Protein AF-A0A954TLY8-F1 (afdb_monomer_lite)

Secondary structure (DSSP, 8-state):
--GGGGSHHHHHHHHHHHHHHHHHT--HHHHHHHHHHHHHHHHHHHHHH-HHHHHHHHHTT--SS-S-HHHHHHHSPPPPHHHHHHTGGGGS-SSPPS-----------

Radius of gyration: 19.15 Å; chains: 1; bounding box: 53×36×38 Å

Foldseek 3Di:
DPPQCPDPVCVVVVVVVVVVVVCVPDDPVRVFVVVQVVVLVVLLQCLVFFQVSVVVCVVQVNDSGDPGPVSCVVRPDDDDLVCCVVVVVRRDGPDDDDDDDDDDPSDDD

Sequence (109 aa):
MKIARYLPRFQQAYRSFTTLEDREGWTRERIADFQLQRLNEVWTHAIAHVPYYRDQRVELSLPPQFESLAEFSTTVPVLQKMELRTRSKEFLSEKPEPGKWYRTSGSTN

pLDDT: mean 87.65, std 12.91, range [40.66, 98.56]

Structure (mmCIF, N/CA/C/O backbone):
data_AF-A0A954TLY8-F1
#
_entry.id   AF-A0A954TLY8-F1
#
loop_
_atom_site.group_PDB
_atom_site.id
_atom_site.type_symbol
_atom_site.label_atom_id
_atom_site.label_alt_id
_atom_site.label_comp_id
_atom_site.label_asym_id
_atom_site.label_entity_id
_atom_site.label_seq_id
_atom_site.pdbx_PDB_ins_code
_atom_site.Cartn_x
_atom_site.Cartn_y
_atom_site.Cartn_z
_atom_site.occupancy
_atom_site.B_iso_or_equiv
_atom_site.auth_seq_id
_atom_site.auth_comp_id
_atom_site.auth_asym_id
_atom_site.auth_atom_id
_atom_site.pdbx_PDB_model_num
ATOM 1 N N . MET A 1 1 ? -37.627 -7.090 15.294 1.00 53.38 1 MET A N 1
ATOM 2 C CA . MET A 1 1 ? -37.515 -7.549 13.889 1.00 53.38 1 MET A CA 1
ATOM 3 C C . MET A 1 1 ? -36.299 -8.468 13.699 1.00 53.38 1 MET A C 1
ATOM 5 O O . MET A 1 1 ? -35.246 -7.990 13.311 1.00 53.38 1 MET A O 1
ATOM 9 N N . LYS A 1 2 ? -36.394 -9.775 13.996 1.00 60.09 2 LYS A N 1
ATOM 10 C CA . LYS A 1 2 ? -35.253 -10.720 13.860 1.00 60.09 2 LYS A CA 1
ATOM 11 C C . LYS A 1 2 ? -35.312 -11.616 12.612 1.00 60.09 2 LYS A C 1
ATOM 13 O O . LYS A 1 2 ? -34.294 -12.152 12.198 1.00 60.09 2 LYS A O 1
ATOM 18 N N . ILE A 1 3 ? -36.484 -11.747 11.988 1.00 61.94 3 ILE A N 1
ATOM 19 C CA . ILE A 1 3 ? -36.732 -12.700 10.890 1.00 61.94 3 ILE A CA 1
ATOM 20 C C . ILE A 1 3 ? -36.122 -12.216 9.561 1.00 61.94 3 ILE A C 1
ATOM 22 O O . ILE A 1 3 ? -35.617 -13.021 8.783 1.00 61.94 3 ILE A O 1
ATOM 26 N N . ALA A 1 4 ? -36.068 -10.897 9.337 1.00 61.72 4 ALA A N 1
ATOM 27 C CA . ALA A 1 4 ? -35.519 -10.303 8.113 1.00 61.72 4 ALA A CA 1
ATOM 28 C C . ALA A 1 4 ? -34.023 -10.609 7.887 1.00 61.72 4 ALA A C 1
ATOM 30 O O . ALA A 1 4 ? -33.589 -10.675 6.741 1.00 61.72 4 ALA A O 1
ATOM 31 N N . ARG A 1 5 ? -33.254 -10.876 8.955 1.00 58.19 5 ARG A N 1
ATOM 32 C CA . ARG A 1 5 ? -31.827 -11.249 8.897 1.00 58.19 5 ARG A CA 1
ATOM 33 C C . ARG A 1 5 ? -31.573 -12.555 8.138 1.00 58.19 5 ARG A C 1
ATOM 35 O O . ARG A 1 5 ? -30.508 -12.716 7.549 1.00 58.19 5 ARG A O 1
ATOM 42 N N . TYR A 1 6 ? -32.522 -13.490 8.166 1.00 65.06 6 TYR A N 1
ATOM 43 C CA . TYR A 1 6 ? -32.357 -14.812 7.557 1.00 65.06 6 TYR A CA 1
ATOM 44 C C . TYR A 1 6 ? -32.807 -14.857 6.091 1.00 65.06 6 TYR A C 1
ATOM 46 O O . TYR A 1 6 ? -32.478 -15.811 5.389 1.00 65.06 6 TYR A O 1
ATOM 54 N N . LEU A 1 7 ? -33.501 -13.818 5.605 1.00 70.69 7 LEU A N 1
ATOM 55 C CA . LEU A 1 7 ? -33.942 -13.730 4.215 1.00 70.69 7 LEU A CA 1
ATOM 56 C C . LEU A 1 7 ? -32.737 -13.520 3.276 1.00 70.69 7 LEU A C 1
ATOM 58 O O . LEU A 1 7 ? -31.981 -12.565 3.480 1.00 70.69 7 LEU A O 1
ATOM 62 N N . PRO A 1 8 ? -32.574 -14.327 2.209 1.00 65.44 8 PRO A N 1
ATOM 63 C CA . PRO A 1 8 ? -31.402 -14.278 1.325 1.00 65.44 8 PRO A CA 1
ATOM 64 C C . PRO A 1 8 ? -31.105 -12.885 0.756 1.00 65.44 8 PRO A C 1
ATOM 66 O O . PRO A 1 8 ? -29.952 -12.466 0.708 1.00 65.44 8 PRO A O 1
ATOM 69 N N . ARG A 1 9 ? -32.153 -12.125 0.407 1.00 68.81 9 ARG A N 1
ATOM 70 C CA . ARG A 1 9 ? -32.042 -10.764 -0.146 1.00 68.81 9 ARG A CA 1
ATOM 71 C C . ARG A 1 9 ? -31.463 -9.744 0.841 1.00 68.81 9 ARG A C 1
ATOM 73 O O . ARG A 1 9 ? -30.891 -8.747 0.417 1.00 68.81 9 ARG A O 1
ATOM 80 N N . PHE A 1 10 ? -31.607 -9.982 2.143 1.00 69.62 10 PHE A N 1
ATOM 81 C CA . PHE A 1 10 ? -31.134 -9.076 3.189 1.00 69.62 10 PHE A CA 1
ATOM 82 C C . PHE A 1 10 ? -29.896 -9.606 3.918 1.00 69.62 10 PHE A C 1
ATOM 84 O O . PHE A 1 10 ? -29.243 -8.835 4.612 1.00 69.62 10 PHE A O 1
ATOM 91 N N . GLN A 1 11 ? -29.514 -10.874 3.728 1.00 69.31 11 GLN A N 1
ATOM 92 C CA . GLN A 1 11 ? -28.332 -11.450 4.378 1.00 69.31 11 GLN A CA 1
ATOM 93 C C . GLN A 1 11 ? -27.052 -10.661 4.092 1.00 69.31 11 GLN A C 1
ATOM 95 O O . GLN A 1 11 ? -26.279 -10.419 5.014 1.00 69.31 11 GLN A O 1
ATOM 100 N N . GLN A 1 12 ? -26.819 -10.248 2.843 1.00 72.38 12 GLN A N 1
ATOM 101 C CA . GLN A 1 12 ? -25.611 -9.496 2.496 1.00 72.38 12 GLN A CA 1
ATOM 102 C C . GLN A 1 12 ? -25.601 -8.109 3.148 1.00 72.38 12 GLN A C 1
ATOM 104 O O . GLN A 1 12 ? -24.594 -7.726 3.734 1.00 72.38 12 GLN A O 1
ATOM 109 N N . ALA A 1 13 ? -26.743 -7.414 3.138 1.00 74.88 13 ALA A N 1
ATOM 110 C CA . ALA A 1 13 ? -26.896 -6.134 3.821 1.00 74.88 13 ALA A CA 1
ATOM 111 C C . ALA A 1 13 ? -26.663 -6.275 5.333 1.00 74.88 13 ALA A C 1
ATOM 113 O O . ALA A 1 13 ? -25.872 -5.529 5.898 1.00 74.88 13 ALA A O 1
ATOM 114 N N . TYR A 1 14 ? -27.268 -7.273 5.983 1.00 74.94 14 TYR A N 1
ATOM 115 C CA . TYR A 1 14 ? -27.073 -7.515 7.415 1.00 74.94 14 TYR A CA 1
ATOM 116 C C . TYR A 1 14 ? -25.638 -7.919 7.764 1.00 74.94 14 TYR A C 1
ATOM 118 O O . TYR A 1 14 ? -25.153 -7.502 8.806 1.00 74.94 14 TYR A O 1
ATOM 126 N N . ARG A 1 15 ? -24.935 -8.674 6.907 1.00 74.62 15 ARG A N 1
ATOM 127 C CA . ARG A 1 15 ? -23.501 -8.959 7.097 1.00 74.62 15 ARG A CA 1
ATOM 128 C C . ARG A 1 15 ? -22.675 -7.674 7.064 1.00 74.62 15 ARG A C 1
ATOM 130 O O . ARG A 1 15 ? -21.849 -7.463 7.949 1.00 74.62 15 ARG A O 1
ATO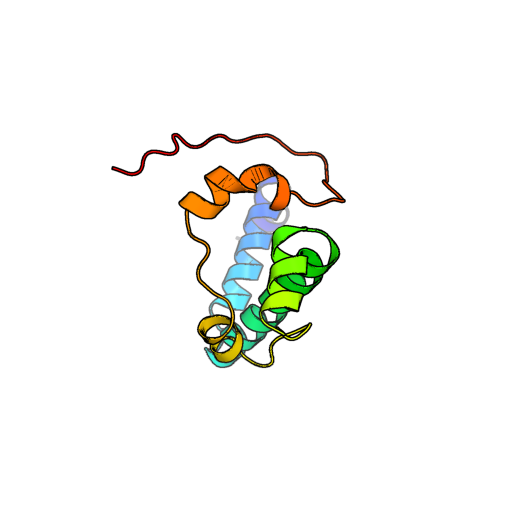M 137 N N . SER A 1 16 ? -22.934 -6.800 6.091 1.00 76.44 16 SER A N 1
ATOM 138 C CA . SER A 1 16 ? -22.294 -5.485 6.020 1.00 76.44 16 SER A CA 1
ATOM 139 C C . SER A 1 16 ? -22.605 -4.637 7.255 1.00 76.44 16 SER A C 1
ATOM 141 O O . SER A 1 16 ? -21.675 -4.089 7.831 1.00 76.44 16 SER A O 1
ATOM 143 N N . PHE A 1 17 ? -23.862 -4.599 7.713 1.00 79.31 17 PHE A N 1
ATOM 144 C CA . PHE A 1 17 ? -24.245 -3.887 8.937 1.00 79.31 17 PHE A CA 1
ATOM 145 C C . PHE A 1 17 ? -23.544 -4.435 10.176 1.00 79.31 17 PHE A C 1
ATOM 147 O O . PHE A 1 17 ? -22.982 -3.645 10.915 1.00 79.31 17 PHE A O 1
ATOM 154 N N . THR A 1 18 ? -23.472 -5.756 10.364 1.00 76.94 18 THR A N 1
ATOM 155 C CA . THR A 1 18 ? -22.750 -6.326 11.516 1.00 76.94 18 THR A CA 1
ATOM 156 C C . THR A 1 18 ? -21.269 -5.955 11.502 1.00 76.94 18 THR A C 1
ATOM 158 O O . THR A 1 18 ? -20.720 -5.576 12.523 1.00 76.94 18 THR A O 1
ATOM 161 N N . THR A 1 19 ? -20.624 -5.968 10.330 1.00 78.12 19 THR A N 1
ATOM 162 C CA . THR A 1 19 ? -19.222 -5.538 10.215 1.00 78.12 19 THR A CA 1
ATOM 163 C C . THR A 1 19 ? -19.045 -4.040 10.472 1.00 78.12 19 THR A C 1
ATOM 165 O O . THR A 1 19 ? -17.982 -3.633 10.929 1.00 78.12 19 THR A O 1
ATOM 168 N N . LEU A 1 20 ? -20.044 -3.215 10.144 1.00 77.25 20 LEU A N 1
ATOM 169 C CA . LEU A 1 20 ? -20.028 -1.780 10.424 1.00 77.25 20 LEU A CA 1
ATOM 170 C C . LEU A 1 20 ? -20.252 -1.509 11.914 1.00 77.25 20 LEU A C 1
ATOM 172 O O . LEU A 1 20 ? -19.428 -0.823 12.502 1.00 77.25 20 LEU A O 1
ATOM 176 N N . GLU A 1 21 ? -21.272 -2.113 12.530 1.00 79.00 21 GLU A N 1
ATOM 177 C CA . GLU A 1 21 ? -21.540 -2.031 13.975 1.00 79.00 21 GLU A CA 1
ATOM 178 C C . GLU A 1 21 ? -20.311 -2.463 14.790 1.00 79.00 21 GLU A C 1
ATOM 180 O O . GLU A 1 21 ? -19.892 -1.758 15.706 1.00 79.00 21 GLU A O 1
ATOM 185 N N . ASP A 1 22 ? -19.659 -3.563 14.398 1.00 79.94 22 ASP A N 1
ATOM 186 C CA . ASP A 1 22 ? -18.437 -4.047 15.053 1.00 79.94 22 ASP A CA 1
ATOM 187 C C . ASP A 1 22 ? -17.262 -3.058 14.933 1.00 79.94 22 ASP A C 1
ATOM 189 O O . ASP A 1 22 ? -16.345 -3.084 15.757 1.00 79.94 22 ASP A O 1
ATOM 193 N N . ARG A 1 23 ? -17.255 -2.206 13.899 1.00 83.25 23 ARG A N 1
ATOM 194 C CA . ARG A 1 23 ? -16.195 -1.222 13.616 1.00 83.25 23 ARG A CA 1
ATOM 195 C C . ARG A 1 23 ? -16.487 0.170 14.161 1.00 83.25 23 ARG A C 1
ATOM 197 O O . ARG A 1 23 ? -15.540 0.907 14.415 1.00 83.25 23 ARG A O 1
ATOM 204 N N . GLU A 1 24 ? -17.752 0.530 14.361 1.00 82.94 24 GLU A N 1
ATOM 205 C CA . GLU A 1 24 ? -18.156 1.832 14.911 1.00 82.94 24 GLU A CA 1
ATOM 206 C C . GLU A 1 24 ? -17.602 2.067 16.323 1.00 82.94 24 GLU A C 1
ATOM 208 O O . GLU A 1 24 ? -17.340 3.206 16.699 1.00 82.94 24 GLU A O 1
ATOM 213 N N . GLY A 1 25 ? -17.359 0.995 17.083 1.00 84.69 25 GLY A N 1
ATOM 214 C CA . GLY A 1 25 ? -16.753 1.057 18.416 1.00 84.69 25 GLY A CA 1
ATOM 215 C C . GLY A 1 25 ? -15.222 1.018 18.446 1.00 84.69 25 GLY A C 1
ATOM 216 O O . GLY A 1 25 ? -14.646 0.928 19.531 1.00 84.69 25 GLY A O 1
ATOM 217 N N . TRP A 1 26 ? -14.534 1.012 17.300 1.00 92.88 26 TRP A N 1
ATOM 218 C CA . TRP A 1 26 ? -13.075 0.896 17.298 1.00 92.88 26 TRP A CA 1
ATOM 219 C C . TRP A 1 26 ? -12.406 2.161 17.823 1.00 92.88 26 TRP A 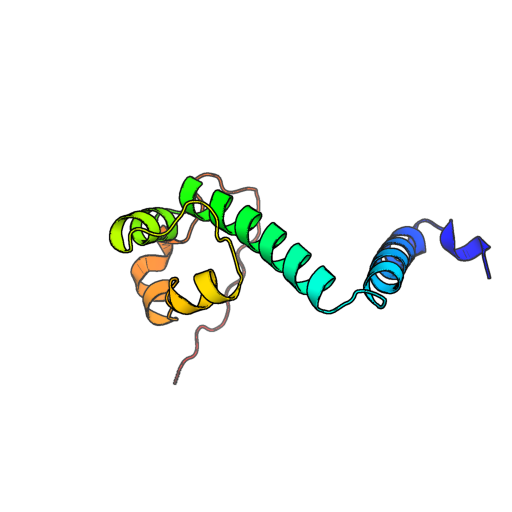C 1
ATOM 221 O O . TRP A 1 26 ? -12.722 3.279 17.417 1.00 92.88 26 TRP A O 1
ATOM 231 N N . THR A 1 27 ? -11.412 1.968 18.689 1.00 94.38 27 THR A N 1
ATOM 232 C CA . THR A 1 27 ? -10.526 3.060 19.084 1.00 94.38 27 THR A CA 1
ATOM 233 C C . THR A 1 27 ? -9.657 3.485 17.903 1.00 94.38 27 THR A C 1
ATOM 235 O O . THR A 1 27 ? -9.483 2.752 16.921 1.00 94.38 27 THR A O 1
ATOM 238 N N . ARG A 1 28 ? -9.071 4.677 18.001 1.00 92.56 28 ARG A N 1
ATOM 239 C CA . ARG A 1 28 ? -8.186 5.211 16.963 1.00 92.56 28 ARG A CA 1
ATOM 240 C C . ARG A 1 28 ? -6.980 4.305 16.721 1.00 92.56 28 ARG A C 1
ATOM 242 O O . ARG A 1 28 ? -6.582 4.116 15.577 1.00 92.56 28 ARG A O 1
ATOM 249 N N . GLU A 1 29 ? -6.448 3.722 17.787 1.00 94.44 29 GLU A N 1
ATOM 250 C CA . GLU A 1 29 ? -5.324 2.784 17.768 1.00 94.44 29 GLU A CA 1
ATOM 251 C C . GLU A 1 29 ? -5.724 1.517 17.013 1.00 94.44 29 GLU A C 1
ATOM 253 O O . GLU A 1 29 ? -5.034 1.104 16.086 1.00 94.44 29 GLU A O 1
ATOM 258 N N . ARG A 1 30 ? -6.912 0.969 17.305 1.00 94.94 30 ARG A N 1
ATOM 259 C CA . ARG A 1 30 ? -7.409 -0.222 16.611 1.00 94.94 30 ARG A CA 1
ATOM 260 C C . ARG A 1 30 ? -7.626 0.016 15.116 1.00 94.94 30 ARG A C 1
ATOM 262 O O . ARG A 1 30 ? -7.362 -0.876 14.308 1.00 94.94 30 ARG A O 1
ATOM 269 N N . ILE A 1 31 ? -8.102 1.205 14.745 1.00 94.81 31 ILE A N 1
ATOM 270 C CA . ILE A 1 31 ? -8.231 1.615 13.341 1.00 94.81 31 ILE A CA 1
ATOM 271 C C . ILE A 1 31 ? -6.849 1.697 12.684 1.00 94.81 31 ILE A C 1
ATOM 273 O O . ILE A 1 31 ? -6.681 1.169 11.584 1.00 94.81 31 ILE A O 1
ATOM 277 N N . ALA A 1 32 ? -5.872 2.321 13.346 1.00 95.81 32 ALA A N 1
ATOM 278 C CA . ALA A 1 32 ? -4.517 2.470 12.821 1.00 95.81 32 ALA A CA 1
ATOM 279 C C . ALA A 1 32 ? -3.829 1.112 12.610 1.00 95.81 32 ALA A C 1
ATOM 281 O O . ALA A 1 32 ? -3.270 0.884 11.538 1.00 95.81 32 ALA A O 1
ATOM 282 N N . ASP A 1 33 ? -3.950 0.185 13.564 1.00 96.88 33 ASP A N 1
ATOM 283 C CA . ASP A 1 33 ? -3.406 -1.175 13.452 1.00 96.88 33 ASP A CA 1
ATOM 284 C C . ASP A 1 33 ? -4.009 -1.923 12.260 1.00 96.88 33 ASP A C 1
ATOM 286 O O . ASP A 1 33 ? -3.302 -2.538 11.460 1.00 96.88 33 ASP A O 1
ATOM 290 N N . PHE A 1 34 ? -5.334 -1.841 12.104 1.00 96.19 34 PHE A N 1
ATOM 291 C CA . PHE A 1 34 ? -6.024 -2.469 10.983 1.00 96.19 34 PHE A CA 1
ATOM 292 C C . PHE A 1 34 ? -5.606 -1.858 9.641 1.00 96.19 34 PHE A C 1
ATOM 294 O O . PHE A 1 34 ? -5.394 -2.581 8.667 1.00 96.19 34 PHE A O 1
ATOM 301 N N . GLN A 1 35 ? -5.475 -0.532 9.573 1.00 97.44 35 GLN A N 1
ATOM 302 C CA . GLN A 1 35 ? -5.004 0.160 8.375 1.00 97.44 35 GLN A CA 1
ATOM 303 C C . GLN A 1 35 ? -3.568 -0.232 8.029 1.00 97.44 35 GLN A C 1
ATOM 305 O O . GLN A 1 35 ? -3.302 -0.512 6.863 1.00 97.44 35 GLN A O 1
ATOM 310 N N . LEU A 1 36 ? -2.670 -0.307 9.015 1.00 98.50 36 LEU A N 1
ATOM 311 C CA . LEU A 1 36 ? -1.284 -0.723 8.812 1.00 98.50 36 LEU A CA 1
ATOM 312 C C . LEU A 1 36 ? -1.201 -2.169 8.316 1.00 98.50 36 LEU A C 1
ATOM 314 O O . LEU A 1 36 ? -0.492 -2.449 7.351 1.00 98.50 36 LEU A O 1
ATOM 318 N N . GLN A 1 37 ? -1.980 -3.077 8.913 1.00 98.38 37 GLN A N 1
ATOM 319 C CA . GLN A 1 37 ? -2.065 -4.461 8.451 1.00 98.38 37 GLN A CA 1
ATOM 320 C C . GLN A 1 37 ? -2.500 -4.520 6.979 1.00 98.38 37 GLN A C 1
ATOM 322 O O . GLN A 1 37 ? -1.838 -5.153 6.156 1.00 98.38 37 GLN A O 1
ATOM 327 N N . ARG A 1 38 ? -3.594 -3.834 6.626 1.00 98.19 38 ARG A N 1
ATOM 328 C CA . ARG A 1 38 ? -4.106 -3.813 5.248 1.00 98.19 38 ARG A CA 1
ATOM 329 C C . ARG A 1 38 ? -3.141 -3.160 4.270 1.00 98.19 38 ARG A C 1
ATOM 331 O O . ARG A 1 38 ? -2.997 -3.643 3.150 1.00 98.19 38 ARG A O 1
ATOM 338 N N . LEU A 1 39 ? -2.477 -2.088 4.687 1.00 98.44 39 LEU A N 1
ATOM 339 C CA . LEU A 1 39 ? -1.439 -1.435 3.906 1.00 98.44 39 LEU A CA 1
ATOM 340 C C . LEU A 1 39 ? -0.313 -2.420 3.582 1.00 98.44 39 LEU A C 1
ATOM 342 O O . LEU A 1 39 ? 0.054 -2.547 2.418 1.00 98.44 39 LEU A O 1
ATOM 346 N N . ASN A 1 40 ? 0.187 -3.155 4.577 1.00 98.56 40 ASN A N 1
ATOM 347 C CA . ASN A 1 40 ? 1.266 -4.123 4.385 1.00 98.56 40 ASN A CA 1
ATOM 348 C C . ASN A 1 40 ? 0.853 -5.307 3.501 1.00 98.56 40 ASN A C 1
ATOM 350 O O . ASN A 1 40 ? 1.664 -5.767 2.697 1.00 98.56 40 ASN A O 1
ATOM 354 N N . GLU A 1 41 ? -0.400 -5.767 3.578 1.00 98.19 41 GLU A N 1
ATOM 355 C CA . GLU A 1 41 ? -0.943 -6.773 2.652 1.00 98.19 41 GLU A CA 1
ATOM 356 C C . GLU A 1 41 ? -0.900 -6.276 1.194 1.00 98.19 41 GLU A C 1
ATOM 358 O O . GLU A 1 41 ? -0.410 -6.979 0.306 1.00 98.19 41 GLU A O 1
ATOM 363 N N . VAL A 1 42 ? -1.363 -5.044 0.946 1.00 97.19 42 VAL A N 1
ATOM 364 C CA . VAL A 1 42 ? -1.360 -4.434 -0.395 1.00 97.19 42 VAL A CA 1
ATOM 365 C C . VAL A 1 42 ? 0.063 -4.168 -0.880 1.00 97.19 42 VAL A C 1
ATOM 367 O O . VAL A 1 42 ? 0.389 -4.508 -2.015 1.00 97.19 42 VAL A O 1
ATOM 370 N N . TRP A 1 43 ? 0.918 -3.596 -0.032 1.00 98.00 43 TRP A N 1
ATOM 371 C CA . TRP A 1 43 ? 2.306 -3.282 -0.361 1.00 98.00 43 TRP A CA 1
AT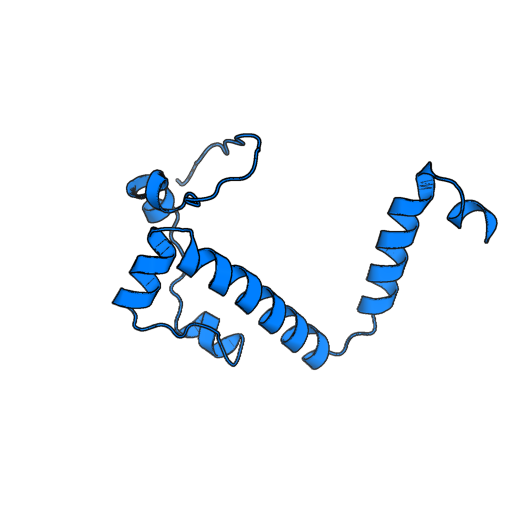OM 372 C C . TRP A 1 43 ? 3.095 -4.536 -0.726 1.00 98.00 43 TRP A C 1
ATOM 374 O O . TRP A 1 43 ? 3.718 -4.571 -1.784 1.00 98.00 43 TRP A O 1
ATOM 384 N N . THR A 1 44 ? 2.986 -5.595 0.084 1.00 97.94 44 THR A N 1
ATOM 385 C CA . THR A 1 44 ? 3.650 -6.883 -0.171 1.00 97.94 44 THR A CA 1
ATOM 386 C C . THR A 1 44 ? 3.237 -7.456 -1.527 1.00 97.94 44 THR A C 1
ATOM 388 O O . THR A 1 44 ? 4.080 -7.926 -2.290 1.00 97.94 44 THR A O 1
ATOM 391 N N . HIS A 1 45 ? 1.945 -7.388 -1.863 1.00 96.38 45 HIS A N 1
ATOM 392 C CA . HIS A 1 45 ? 1.459 -7.822 -3.171 1.00 96.38 45 HIS A CA 1
ATOM 393 C C . HIS A 1 45 ? 1.993 -6.935 -4.307 1.00 96.38 45 HIS A C 1
ATOM 395 O O . HIS A 1 45 ? 2.444 -7.446 -5.333 1.00 96.38 45 HIS A O 1
ATOM 401 N N . ALA A 1 46 ? 1.969 -5.613 -4.124 1.00 96.75 46 ALA A N 1
ATOM 402 C CA . ALA A 1 46 ? 2.408 -4.646 -5.122 1.00 96.75 46 ALA A CA 1
ATOM 403 C C . ALA A 1 46 ? 3.891 -4.823 -5.476 1.00 96.75 46 ALA A C 1
ATOM 405 O O . ALA A 1 46 ? 4.215 -4.968 -6.651 1.00 96.75 46 ALA A O 1
ATOM 406 N N . ILE A 1 47 ? 4.786 -4.909 -4.487 1.00 97.62 47 ILE A N 1
ATOM 407 C CA . ILE A 1 47 ? 6.227 -5.091 -4.740 1.00 97.62 47 ILE A CA 1
ATOM 408 C C . ILE A 1 47 ? 6.563 -6.462 -5.340 1.00 97.62 47 ILE A C 1
ATOM 410 O O . ILE A 1 47 ? 7.606 -6.622 -5.972 1.00 97.62 47 ILE A O 1
ATOM 414 N N . ALA A 1 48 ? 5.699 -7.461 -5.145 1.00 97.44 48 ALA A N 1
ATOM 415 C CA . ALA A 1 48 ? 5.891 -8.796 -5.697 1.00 97.44 48 ALA A CA 1
ATOM 416 C C . ALA A 1 48 ? 5.431 -8.906 -7.159 1.00 97.44 48 ALA A C 1
ATOM 418 O O . ALA A 1 48 ? 5.987 -9.712 -7.908 1.00 97.44 48 ALA A O 1
ATOM 419 N N . HIS A 1 49 ? 4.410 -8.144 -7.563 1.00 97.62 49 HIS A N 1
ATOM 420 C CA . HIS A 1 49 ? 3.695 -8.393 -8.820 1.00 97.62 49 HIS A CA 1
ATOM 421 C C . HIS A 1 49 ? 3.511 -7.176 -9.724 1.00 97.62 49 HIS A C 1
ATOM 423 O O . HIS A 1 49 ? 3.113 -7.357 -10.870 1.00 97.62 49 HIS A O 1
ATOM 429 N N . VAL A 1 50 ? 3.789 -5.959 -9.260 1.00 97.50 50 VAL A N 1
ATOM 430 C CA . VAL A 1 50 ? 3.642 -4.733 -10.055 1.00 97.50 50 VAL A CA 1
ATOM 431 C C . VAL A 1 50 ? 5.028 -4.133 -10.316 1.00 97.50 50 VAL A C 1
ATOM 433 O O . VAL A 1 50 ? 5.673 -3.693 -9.359 1.00 97.50 50 VAL A O 1
ATOM 436 N N . PRO A 1 51 ? 5.494 -4.082 -11.582 1.00 97.56 51 PRO A N 1
ATOM 437 C CA . PRO A 1 51 ? 6.836 -3.611 -11.928 1.00 97.56 51 PRO A CA 1
ATOM 438 C C . PRO A 1 51 ? 7.202 -2.259 -11.313 1.00 97.56 51 PRO A C 1
ATOM 440 O O . PRO A 1 51 ? 8.239 -2.152 -10.667 1.00 97.56 51 PRO A O 1
ATOM 443 N N . TYR A 1 52 ? 6.318 -1.260 -11.418 1.00 97.06 52 TYR A N 1
ATOM 444 C CA . TYR A 1 52 ? 6.584 0.087 -10.905 1.00 97.06 52 TYR A CA 1
ATOM 445 C C . TYR A 1 52 ? 6.911 0.092 -9.404 1.00 97.06 52 TYR A C 1
ATOM 447 O O . TYR A 1 52 ? 7.892 0.700 -8.985 1.00 97.06 52 TYR A O 1
ATOM 455 N N . TYR A 1 53 ? 6.119 -0.609 -8.584 1.00 97.12 53 TYR A N 1
ATOM 456 C CA . TYR A 1 53 ? 6.322 -0.628 -7.131 1.00 97.12 53 TYR A CA 1
ATOM 457 C C . TYR A 1 53 ? 7.515 -1.488 -6.715 1.00 97.12 53 TYR A C 1
ATOM 459 O O . TYR A 1 53 ? 8.172 -1.188 -5.719 1.00 97.12 53 TYR A O 1
ATOM 467 N N . ARG A 1 54 ? 7.829 -2.533 -7.487 1.00 97.50 54 ARG A N 1
ATOM 468 C CA . ARG A 1 54 ? 9.042 -3.329 -7.295 1.00 97.50 54 ARG A CA 1
ATOM 469 C C . ARG A 1 54 ? 10.297 -2.489 -7.527 1.00 97.50 54 ARG A C 1
ATOM 471 O O . ARG A 1 54 ? 11.183 -2.495 -6.674 1.00 97.50 54 ARG A O 1
ATOM 478 N N . ASP A 1 55 ? 10.338 -1.739 -8.625 1.00 96.75 55 ASP A N 1
ATOM 479 C CA . ASP A 1 55 ? 11.471 -0.876 -8.966 1.00 96.75 55 ASP A CA 1
ATOM 480 C C . ASP A 1 55 ? 11.596 0.280 -7.966 1.00 96.75 55 ASP A C 1
ATOM 482 O O . ASP A 1 55 ? 12.674 0.510 -7.425 1.00 96.75 55 ASP A O 1
ATOM 486 N N . GLN A 1 56 ? 10.476 0.924 -7.617 1.00 96.44 56 GLN A N 1
ATOM 487 C CA . GLN A 1 56 ? 10.433 1.995 -6.618 1.00 96.44 56 GLN A CA 1
ATOM 488 C C . GLN A 1 56 ? 10.943 1.539 -5.246 1.00 96.44 56 GLN A C 1
ATOM 490 O O . GLN A 1 56 ? 11.656 2.281 -4.572 1.00 96.44 56 GLN A O 1
ATOM 495 N N . ARG A 1 57 ? 10.620 0.308 -4.826 1.00 97.75 57 ARG A N 1
ATOM 496 C CA . ARG A 1 57 ? 11.148 -0.262 -3.580 1.00 97.75 57 ARG A CA 1
ATOM 497 C C . ARG A 1 57 ? 12.669 -0.377 -3.612 1.00 97.75 57 ARG A C 1
ATOM 499 O O . ARG A 1 57 ? 13.309 -0.070 -2.612 1.00 97.75 57 ARG A O 1
ATOM 506 N N . VAL A 1 58 ? 13.234 -0.843 -4.726 1.00 97.75 58 VAL A N 1
ATOM 507 C CA . VAL A 1 58 ? 14.687 -0.998 -4.884 1.00 97.75 58 VAL A CA 1
ATOM 508 C C . VAL A 1 58 ? 15.369 0.367 -4.934 1.00 97.75 58 VAL A C 1
ATOM 510 O O . VAL A 1 58 ? 16.321 0.594 -4.195 1.00 97.75 58 VAL A O 1
ATOM 513 N N . GLU A 1 59 ? 14.852 1.283 -5.752 1.00 97.25 59 GLU A N 1
ATOM 514 C CA . GLU A 1 59 ? 15.407 2.625 -5.956 1.00 97.25 59 GLU A CA 1
ATOM 515 C C . GLU A 1 59 ? 15.440 3.442 -4.659 1.00 97.25 59 GLU A C 1
ATOM 517 O O . GLU A 1 59 ? 16.445 4.076 -4.345 1.00 97.25 59 GLU A O 1
ATOM 522 N N . LEU A 1 60 ? 14.365 3.377 -3.870 1.00 96.94 60 LEU A N 1
ATOM 523 C CA . LEU A 1 60 ? 14.224 4.129 -2.622 1.00 96.94 60 LEU A CA 1
ATOM 524 C C . LEU A 1 60 ? 14.617 3.325 -1.374 1.00 96.94 60 LEU A C 1
ATOM 526 O O . LEU A 1 60 ? 14.471 3.820 -0.260 1.00 96.94 60 LEU A O 1
ATOM 530 N N . SER A 1 61 ? 15.106 2.089 -1.539 1.00 97.62 61 SER A N 1
ATOM 531 C CA . SER A 1 61 ? 15.443 1.175 -0.434 1.00 97.62 61 SER A CA 1
ATOM 532 C C . SER A 1 61 ? 14.307 1.002 0.592 1.00 97.62 61 SER A C 1
ATOM 534 O O . SER A 1 61 ? 14.545 0.931 1.797 1.00 97.62 61 SER A O 1
ATOM 536 N N . LEU A 1 62 ? 13.059 0.931 0.116 1.00 97.88 62 LEU A N 1
ATOM 537 C CA . LEU A 1 62 ? 11.872 0.813 0.970 1.00 97.88 62 LEU A CA 1
ATOM 538 C C . LEU A 1 62 ? 11.766 -0.586 1.601 1.00 97.88 62 LEU A C 1
ATOM 540 O O . LEU A 1 62 ? 12.115 -1.594 0.964 1.00 97.88 62 LEU A O 1
ATOM 544 N N . PRO A 1 63 ? 11.229 -0.691 2.829 1.00 97.69 63 PRO A N 1
ATOM 545 C CA . PRO A 1 63 ? 11.131 -1.967 3.517 1.00 97.69 63 PRO A CA 1
ATOM 546 C C . PRO A 1 63 ? 10.072 -2.879 2.864 1.00 97.69 63 PRO A C 1
ATOM 548 O O . PRO A 1 63 ? 9.208 -2.430 2.106 1.00 97.69 63 PRO A O 1
ATOM 551 N N . PRO A 1 64 ? 10.115 -4.202 3.110 1.00 97.50 64 PRO A N 1
ATOM 552 C CA . PRO A 1 64 ? 9.078 -5.127 2.639 1.00 97.50 64 PRO A CA 1
ATOM 553 C C . PRO A 1 64 ? 7.732 -4.927 3.348 1.00 97.50 64 PRO A C 1
ATOM 555 O O . PRO A 1 64 ? 6.706 -5.324 2.807 1.00 97.50 64 PRO A O 1
ATOM 558 N N . GLN A 1 65 ? 7.744 -4.340 4.545 1.00 98.25 65 GLN A N 1
ATOM 559 C CA . GLN A 1 65 ? 6.585 -3.993 5.365 1.00 98.25 65 GLN A CA 1
ATOM 560 C C . GLN A 1 65 ? 6.933 -2.747 6.182 1.00 98.25 65 GLN A C 1
ATOM 562 O O . GLN A 1 65 ? 8.095 -2.559 6.525 1.00 98.25 65 GLN A O 1
ATOM 567 N N . PHE A 1 66 ? 5.937 -1.931 6.500 1.00 98.44 66 PHE A N 1
ATOM 568 C CA . PHE A 1 66 ? 6.085 -0.733 7.319 1.00 98.44 66 PHE A CA 1
ATOM 569 C C . PHE A 1 66 ? 5.699 -1.023 8.769 1.00 98.44 66 PHE A C 1
ATOM 571 O O . PHE A 1 66 ? 4.758 -1.781 9.028 1.00 98.44 66 PHE A O 1
ATOM 578 N N . GLU A 1 67 ? 6.390 -0.383 9.705 1.00 97.94 67 GLU A N 1
ATOM 579 C CA . GLU A 1 67 ? 6.110 -0.453 11.142 1.00 97.94 67 GLU A CA 1
ATOM 580 C C . GLU A 1 67 ? 5.040 0.560 11.564 1.00 97.94 67 GLU A C 1
ATOM 582 O O . GLU A 1 67 ? 4.415 0.420 12.615 1.00 97.94 67 GLU A O 1
ATOM 587 N N . SER A 1 68 ? 4.795 1.586 10.743 1.00 97.94 68 SER A N 1
ATOM 588 C CA . SER A 1 68 ? 3.745 2.573 10.994 1.00 97.94 68 SER A CA 1
ATOM 589 C C . SER A 1 68 ? 3.201 3.210 9.716 1.00 97.94 68 SER A C 1
ATOM 591 O O . SER A 1 68 ? 3.871 3.288 8.686 1.00 97.94 68 SER A O 1
ATOM 593 N N . LEU A 1 69 ? 1.981 3.752 9.797 1.00 97.94 69 LEU A N 1
ATOM 594 C CA . LEU A 1 69 ? 1.408 4.560 8.713 1.00 97.94 69 LEU A CA 1
ATOM 595 C C . LEU A 1 69 ? 2.243 5.824 8.437 1.00 97.94 69 LEU A C 1
ATOM 597 O O . LEU A 1 69 ? 2.310 6.280 7.297 1.00 97.94 69 LEU A O 1
ATOM 601 N N . ALA A 1 70 ? 2.888 6.378 9.470 1.00 97.81 70 ALA A N 1
ATOM 602 C CA . ALA A 1 70 ? 3.733 7.562 9.354 1.00 97.81 70 ALA A CA 1
ATOM 603 C C . ALA A 1 70 ? 4.987 7.278 8.516 1.00 97.81 70 ALA A C 1
ATOM 605 O O . ALA A 1 70 ? 5.299 8.052 7.608 1.00 97.81 70 ALA A O 1
ATOM 606 N N . GLU A 1 71 ? 5.646 6.144 8.771 1.00 97.88 71 GLU A N 1
ATOM 607 C CA . GLU A 1 71 ? 6.787 5.669 7.986 1.00 97.88 71 GLU A CA 1
ATOM 608 C C . GLU A 1 71 ? 6.415 5.555 6.505 1.00 97.88 71 GLU A C 1
ATOM 610 O O . GLU A 1 71 ? 7.070 6.178 5.670 1.00 97.88 71 GLU A O 1
ATOM 615 N N . PHE A 1 72 ? 5.314 4.867 6.178 1.00 97.88 72 PHE A N 1
ATOM 616 C CA . PHE A 1 72 ? 4.823 4.770 4.800 1.00 97.88 72 PHE A CA 1
ATOM 617 C C . PHE A 1 72 ? 4.600 6.149 4.176 1.00 97.88 72 PHE A C 1
ATOM 619 O O . PHE A 1 72 ? 5.130 6.445 3.110 1.00 97.88 72 PHE A O 1
ATOM 626 N N . SER A 1 73 ? 3.850 7.016 4.861 1.00 96.38 73 SER A N 1
ATOM 627 C CA . SER A 1 73 ? 3.480 8.333 4.329 1.00 96.38 73 SER A CA 1
ATOM 628 C C . SER A 1 73 ? 4.667 9.274 4.101 1.00 96.38 73 SER A C 1
ATOM 630 O O . SER A 1 73 ? 4.576 10.174 3.271 1.00 96.38 73 SER A O 1
ATOM 632 N N . THR A 1 74 ? 5.768 9.075 4.829 1.00 97.19 74 THR A N 1
ATOM 633 C CA . THR A 1 74 ? 6.970 9.917 4.732 1.00 97.19 74 THR A CA 1
ATOM 634 C C . THR A 1 74 ? 7.974 9.365 3.722 1.00 97.19 74 THR A C 1
ATOM 636 O O . THR A 1 74 ? 8.715 10.131 3.112 1.00 97.19 74 THR A O 1
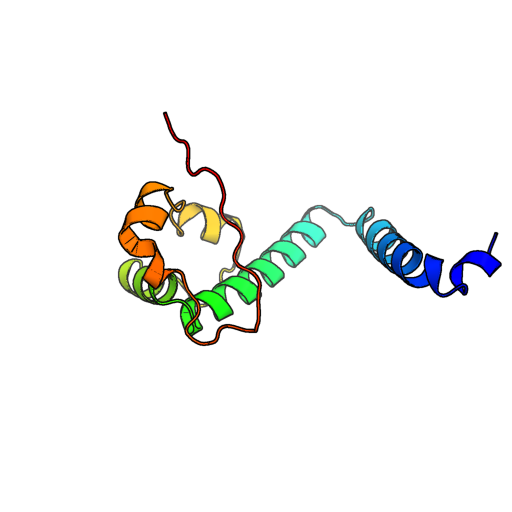ATOM 639 N N . THR A 1 75 ? 8.020 8.042 3.550 1.00 96.75 75 THR A N 1
ATOM 640 C CA . THR A 1 75 ? 9.033 7.367 2.723 1.00 96.75 75 THR A CA 1
ATOM 641 C C . THR A 1 75 ? 8.544 7.054 1.314 1.00 96.75 75 THR A C 1
ATOM 643 O O . THR A 1 75 ? 9.334 7.095 0.372 1.00 96.75 75 THR A O 1
ATOM 646 N N . VAL A 1 76 ? 7.251 6.767 1.139 1.00 96.06 76 VAL A N 1
ATOM 647 C CA . VAL A 1 76 ? 6.677 6.419 -0.163 1.00 96.06 76 VAL A CA 1
ATOM 648 C C . VAL A 1 76 ? 6.155 7.684 -0.846 1.00 96.06 76 VAL A C 1
ATOM 650 O O . VAL A 1 76 ? 5.265 8.350 -0.309 1.00 96.06 76 VAL A O 1
ATOM 653 N N . PRO A 1 77 ? 6.670 8.044 -2.035 1.00 94.44 77 PRO A N 1
ATOM 654 C CA . PRO A 1 77 ? 6.252 9.260 -2.711 1.00 94.44 77 PRO A CA 1
ATOM 655 C C . PRO A 1 77 ? 4.810 9.148 -3.214 1.00 94.44 77 PRO A C 1
ATOM 657 O O . PRO A 1 77 ? 4.326 8.085 -3.612 1.00 94.44 77 PRO A O 1
ATOM 660 N N . VAL A 1 78 ? 4.121 10.288 -3.240 1.00 94.56 78 VAL A N 1
ATOM 661 C CA . VAL A 1 78 ? 2.764 10.375 -3.782 1.00 94.56 78 VAL A CA 1
ATOM 662 C C . VAL A 1 78 ? 2.811 10.201 -5.297 1.00 94.56 78 VAL A C 1
ATOM 664 O O . VAL A 1 78 ? 3.379 11.037 -6.002 1.00 94.56 78 VAL A O 1
ATOM 667 N N . LEU A 1 79 ? 2.152 9.146 -5.781 1.00 93.44 79 LEU A N 1
ATOM 668 C CA . LEU A 1 79 ? 2.044 8.829 -7.201 1.00 93.44 79 LEU A CA 1
ATOM 669 C C . LEU A 1 79 ? 1.381 9.969 -7.980 1.00 93.44 79 LEU A C 1
ATOM 671 O O . LEU A 1 79 ? 0.210 10.297 -7.764 1.00 93.44 79 LEU A O 1
ATOM 675 N N . GLN A 1 80 ? 2.116 10.537 -8.932 1.00 92.06 80 GLN A N 1
ATOM 676 C CA . GLN A 1 80 ? 1.606 11.613 -9.766 1.00 92.06 80 GLN A CA 1
ATOM 677 C C . GLN A 1 80 ? 0.840 11.066 -10.968 1.00 92.06 80 GLN A C 1
ATOM 679 O O . GLN A 1 80 ? 1.208 10.079 -11.608 1.00 92.06 80 GLN A O 1
ATOM 684 N N . LYS A 1 81 ? -0.217 11.780 -11.363 1.00 88.00 81 LYS A N 1
ATOM 685 C CA . LYS A 1 81 ? -1.036 11.408 -12.525 1.00 88.00 81 LYS A CA 1
ATOM 686 C C . LYS A 1 81 ? -0.223 11.310 -13.821 1.00 88.00 81 LYS A C 1
ATOM 688 O O . LYS A 1 81 ? -0.529 10.489 -14.684 1.00 88.00 81 LYS A O 1
ATOM 693 N N . MET A 1 82 ? 0.796 12.154 -13.972 1.00 89.56 82 MET A N 1
ATOM 694 C CA . MET A 1 82 ? 1.674 12.125 -15.142 1.00 89.56 82 MET A CA 1
ATOM 695 C C . MET A 1 82 ? 2.478 10.826 -15.223 1.00 89.56 82 MET A C 1
ATOM 697 O O . MET A 1 82 ? 2.592 10.267 -16.310 1.00 89.56 82 MET A O 1
ATOM 701 N N . GLU A 1 83 ? 2.948 10.293 -14.094 1.00 91.19 83 GLU A N 1
ATOM 702 C CA . GLU A 1 83 ? 3.651 9.007 -14.060 1.00 91.19 83 GLU A CA 1
ATOM 703 C C . GLU A 1 83 ? 2.735 7.868 -14.507 1.00 91.19 83 GLU A C 1
ATOM 705 O O . GLU A 1 83 ? 3.114 7.083 -15.374 1.00 91.19 83 GLU A O 1
ATOM 710 N N . LEU A 1 84 ? 1.489 7.845 -14.016 1.00 89.56 84 LEU A N 1
ATOM 711 C CA . LEU A 1 84 ? 0.472 6.882 -14.450 1.00 89.56 84 LEU A CA 1
ATOM 712 C C . LEU A 1 84 ? 0.222 6.925 -15.963 1.00 89.56 84 LEU A C 1
ATOM 714 O O . LEU A 1 84 ? 0.005 5.884 -16.577 1.00 89.56 84 LEU A O 1
ATOM 718 N N . ARG A 1 85 ? 0.242 8.110 -16.587 1.00 87.56 85 ARG A N 1
ATOM 719 C CA . ARG A 1 85 ? 0.048 8.245 -18.042 1.00 87.56 85 ARG A CA 1
ATOM 720 C C . ARG A 1 85 ? 1.258 7.741 -18.822 1.00 87.56 85 ARG A C 1
ATOM 722 O O . ARG A 1 85 ? 1.087 6.980 -19.773 1.00 87.56 85 ARG A O 1
ATOM 729 N N . THR A 1 86 ? 2.456 8.157 -18.422 1.00 92.06 86 THR A N 1
ATOM 730 C CA . THR A 1 86 ? 3.700 7.868 -19.150 1.00 92.06 86 THR A CA 1
ATOM 731 C C . THR A 1 86 ? 4.137 6.414 -18.984 1.00 92.06 86 THR A C 1
ATOM 733 O O . THR A 1 86 ? 4.565 5.791 -19.951 1.00 92.06 86 THR A O 1
ATOM 736 N N . ARG A 1 87 ? 3.968 5.847 -17.785 1.00 92.06 87 ARG A N 1
ATOM 737 C CA . ARG A 1 87 ? 4.433 4.500 -17.407 1.00 92.06 87 ARG A CA 1
ATOM 738 C C . ARG A 1 87 ? 3.279 3.518 -17.176 1.00 92.06 87 ARG A C 1
ATOM 740 O O . ARG A 1 87 ? 3.436 2.521 -16.486 1.00 92.06 87 ARG A O 1
ATOM 747 N N . SER A 1 88 ? 2.106 3.774 -17.762 1.00 89.75 88 SER A N 1
ATOM 748 C CA . SER A 1 88 ? 0.850 3.029 -17.517 1.00 89.75 88 SER A CA 1
ATOM 749 C C . SER A 1 88 ? 0.973 1.500 -17.499 1.00 89.75 88 SER A C 1
ATOM 751 O O . SER A 1 88 ? 0.343 0.846 -16.672 1.00 89.75 88 SER A O 1
ATOM 753 N N . LYS A 1 89 ? 1.789 0.920 -18.387 1.00 93.00 89 LYS A N 1
ATOM 754 C CA . LYS A 1 89 ? 1.997 -0.535 -18.468 1.00 93.00 89 LYS A CA 1
ATOM 755 C C . LYS A 1 89 ? 2.680 -1.114 -17.227 1.00 93.00 89 LYS A C 1
ATOM 757 O O . LYS A 1 89 ? 2.398 -2.249 -16.868 1.00 93.00 89 LYS A O 1
ATOM 762 N N . GLU A 1 90 ? 3.540 -0.343 -16.571 1.00 95.62 90 GLU A N 1
ATOM 763 C CA . GLU A 1 90 ? 4.327 -0.776 -15.409 1.00 95.62 90 GLU A CA 1
ATOM 764 C C . GLU A 1 90 ? 3.501 -0.819 -14.117 1.00 95.62 90 GLU A C 1
ATOM 766 O O . GLU A 1 90 ? 3.920 -1.424 -13.134 1.00 95.62 90 GLU A O 1
ATOM 771 N N . PHE A 1 91 ? 2.311 -0.212 -14.120 1.00 94.31 91 PHE A N 1
ATOM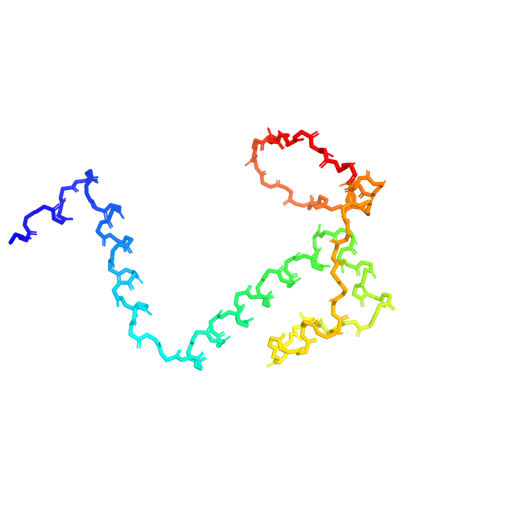 772 C CA . PHE A 1 91 ? 1.356 -0.273 -13.011 1.00 94.31 91 PHE A CA 1
ATOM 773 C C . PHE A 1 91 ? 0.441 -1.502 -13.069 1.00 94.31 91 PHE A C 1
ATOM 775 O O . PHE A 1 91 ? -0.388 -1.696 -12.179 1.00 94.31 91 PHE A O 1
ATOM 782 N N . LEU A 1 92 ? 0.552 -2.326 -14.113 1.00 93.94 92 LEU A N 1
ATOM 783 C CA . LEU A 1 92 ? -0.234 -3.547 -14.236 1.00 93.94 92 LEU A CA 1
ATOM 784 C C . LEU A 1 92 ? 0.435 -4.687 -13.470 1.00 93.94 92 LEU A C 1
ATOM 786 O O . LEU A 1 92 ? 1.643 -4.887 -13.566 1.00 93.94 92 LEU A O 1
ATOM 790 N N . SER A 1 93 ? -0.374 -5.456 -12.741 1.00 94.25 93 SER A N 1
ATOM 791 C CA . SER A 1 93 ? 0.092 -6.698 -12.127 1.00 94.25 93 SER A CA 1
ATOM 792 C C . SER A 1 93 ? 0.473 -7.712 -13.206 1.00 94.25 93 SER A C 1
ATOM 794 O O . SER A 1 93 ? -0.277 -7.927 -14.159 1.00 94.25 93 SER A O 1
ATOM 796 N N . GLU A 1 94 ? 1.606 -8.380 -13.016 1.00 95.56 94 GLU A N 1
ATOM 797 C CA . GLU A 1 94 ? 2.073 -9.523 -13.809 1.00 95.56 94 GLU A CA 1
ATOM 798 C C . GLU A 1 94 ? 1.210 -10.778 -13.582 1.00 95.56 94 GLU A C 1
ATOM 800 O O . GLU A 1 94 ? 1.279 -11.733 -14.354 1.00 95.56 94 GLU A O 1
ATOM 805 N N . LYS A 1 95 ? 0.363 -10.772 -12.543 1.00 92.44 95 LYS A N 1
ATOM 806 C CA . LYS A 1 95 ? -0.645 -11.802 -12.255 1.00 92.44 95 LYS A CA 1
ATOM 807 C C . LYS A 1 95 ? -2.048 -11.181 -12.232 1.00 92.44 95 LYS A C 1
ATOM 809 O O . LYS A 1 95 ? -2.632 -11.037 -11.156 1.00 92.44 95 LYS A O 1
ATOM 814 N N . PRO A 1 96 ? -2.580 -10.742 -13.385 1.00 86.25 96 PRO A N 1
ATOM 815 C CA . PRO A 1 96 ? -3.896 -10.129 -13.429 1.00 86.25 96 PRO A CA 1
ATOM 816 C C . PRO A 1 96 ? -4.990 -11.194 -13.299 1.00 86.25 96 PRO A C 1
ATOM 818 O O . PRO A 1 96 ? -5.015 -12.172 -14.044 1.00 86.25 96 PRO A O 1
ATOM 821 N N . GLU A 1 97 ? -5.934 -10.965 -12.392 1.00 86.62 97 GLU A N 1
ATOM 822 C CA . GLU A 1 97 ? -7.200 -11.700 -12.358 1.00 86.62 97 GLU A CA 1
ATOM 823 C C . GLU A 1 97 ? -8.178 -11.134 -13.409 1.00 86.62 97 GLU A C 1
ATOM 825 O O . GLU A 1 97 ? -8.071 -9.957 -13.784 1.00 86.62 97 GLU A O 1
ATOM 830 N N . PRO A 1 98 ? -9.158 -11.922 -13.895 1.00 86.88 98 PRO A N 1
ATOM 831 C CA . PRO A 1 98 ? -10.167 -11.435 -14.830 1.00 86.88 98 PRO A CA 1
ATOM 832 C C . PRO A 1 98 ? -10.893 -10.188 -14.306 1.00 86.88 98 PRO A C 1
ATOM 834 O O . PRO A 1 98 ? -11.413 -10.163 -13.191 1.00 86.88 98 PRO A O 1
ATOM 837 N N . GLY A 1 99 ? -10.972 -9.149 -15.138 1.00 84.50 99 GLY A N 1
ATOM 838 C CA . GLY A 1 99 ? -11.538 -7.859 -14.752 1.00 84.50 99 GLY A CA 1
ATOM 839 C C . GLY A 1 99 ? -12.129 -7.085 -15.924 1.00 84.50 99 GLY A C 1
ATOM 840 O O . GLY A 1 99 ? -12.077 -7.510 -17.078 1.00 84.50 99 GLY A O 1
ATOM 841 N N . LYS A 1 100 ? -12.717 -5.925 -15.621 1.00 87.88 100 LYS A N 1
ATOM 842 C CA . LYS A 1 100 ? -13.257 -4.994 -16.619 1.00 87.88 100 LYS A CA 1
ATOM 843 C C . LYS A 1 100 ? -12.401 -3.739 -16.663 1.00 87.88 100 LYS A C 1
ATOM 845 O O . LYS A 1 100 ? -12.051 -3.186 -15.624 1.00 87.88 100 LYS A O 1
ATOM 850 N N . TRP A 1 101 ? -12.118 -3.267 -17.871 1.00 85.56 101 TRP A N 1
ATOM 851 C CA . TRP A 1 101 ? -11.475 -1.977 -18.065 1.00 85.56 101 TRP A CA 1
ATOM 852 C C . TRP A 1 101 ? -12.485 -0.858 -17.836 1.00 85.56 101 TRP A C 1
ATOM 854 O O . TRP A 1 101 ? -13.487 -0.763 -18.544 1.00 85.56 101 TRP A O 1
ATOM 864 N N . TYR A 1 102 ? -12.186 0.016 -16.882 1.00 84.25 102 TYR A N 1
ATOM 865 C CA . TYR A 1 102 ? -12.889 1.278 -16.696 1.00 84.25 102 TYR A CA 1
ATOM 866 C C . TYR A 1 102 ? -11.951 2.406 -17.105 1.00 84.25 102 TYR A C 1
ATOM 868 O O . TYR A 1 102 ? -10.799 2.455 -16.676 1.00 84.25 102 TYR A O 1
ATOM 876 N N . ARG A 1 103 ? -12.433 3.301 -17.967 1.00 80.00 103 ARG A N 1
ATOM 877 C CA . ARG A 1 103 ? -11.684 4.482 -18.397 1.00 80.00 103 ARG A CA 1
ATOM 878 C C . ARG A 1 103 ? -12.326 5.711 -17.782 1.00 80.00 103 ARG A C 1
ATOM 880 O O . ARG A 1 103 ? -13.5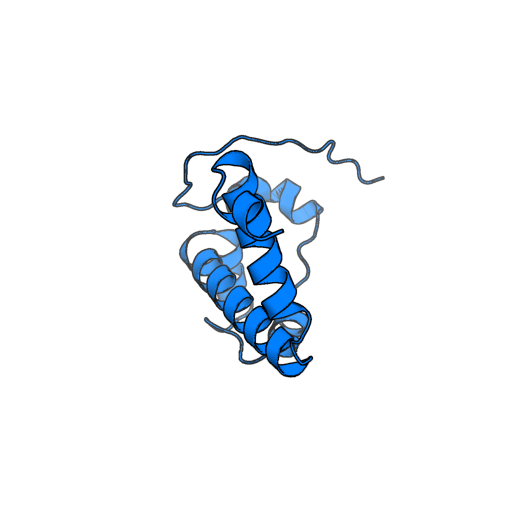25 5.923 -17.932 1.00 80.00 103 ARG A O 1
ATOM 887 N N . THR A 1 104 ? -11.524 6.515 -17.103 1.00 80.25 104 THR A N 1
ATOM 888 C CA . THR A 1 104 ? -11.916 7.851 -16.654 1.00 80.25 104 THR A CA 1
ATOM 889 C C . THR A 1 104 ? -11.439 8.875 -17.685 1.00 80.25 104 THR A C 1
ATOM 891 O O . THR A 1 104 ? -10.484 8.621 -18.420 1.00 80.25 104 THR A O 1
ATOM 894 N N . SER A 1 105 ? -12.108 10.028 -17.783 1.00 74.25 105 SER A N 1
ATOM 895 C CA . SER A 1 105 ? -11.867 11.032 -18.838 1.00 74.25 105 SER A CA 1
ATOM 896 C C . SER A 1 105 ? -10.469 11.662 -18.813 1.00 74.25 105 SER A C 1
ATOM 898 O O . SER A 1 105 ? -10.116 12.399 -19.726 1.00 74.25 105 SER A O 1
ATOM 900 N N . GLY A 1 106 ? -9.650 11.384 -17.793 1.00 60.62 106 GLY A N 1
ATOM 901 C CA . GLY A 1 106 ? -8.242 11.772 -17.774 1.00 60.62 106 GLY A CA 1
ATOM 902 C C . GLY A 1 106 ? -7.992 13.282 -17.755 1.00 60.62 106 GLY A C 1
ATOM 903 O O . GLY A 1 106 ? -6.828 13.673 -17.805 1.00 60.62 106 GLY A O 1
ATOM 904 N N . SER A 1 107 ? -9.018 14.128 -17.602 1.00 55.41 107 SER A N 1
ATOM 905 C CA . SER A 1 107 ? -8.866 15.586 -17.642 1.00 55.41 107 SER A CA 1
ATOM 906 C C . SER A 1 107 ? -8.025 16.089 -16.467 1.00 55.41 107 SER A C 1
ATOM 908 O O . SER A 1 107 ? -8.251 15.728 -15.312 1.00 55.41 107 SER A O 1
ATOM 910 N N . THR A 1 108 ? -7.003 16.865 -16.786 1.00 58.25 108 THR A N 1
ATOM 911 C CA . THR A 1 108 ? -6.197 17.693 -15.881 1.00 58.25 108 THR A CA 1
ATOM 912 C C . THR A 1 108 ? -5.961 18.934 -16.720 1.00 58.25 108 THR A C 1
ATOM 914 O O . THR A 1 108 ? -5.176 18.850 -17.664 1.00 58.25 108 THR A O 1
ATOM 917 N N . ASN A 1 109 ? -6.750 19.986 -16.491 1.00 40.66 109 ASN A N 1
ATOM 918 C CA . ASN A 1 109 ? -6.301 21.325 -16.871 1.00 40.66 109 ASN A CA 1
ATOM 919 C C . ASN A 1 109 ? -5.149 21.726 -15.952 1.00 40.66 109 ASN A C 1
ATOM 921 O O . ASN A 1 109 ? -5.115 21.190 -14.818 1.00 40.66 109 ASN A O 1
#